Protein AF-A0A9Q2ZTM9-F1 (afdb_monomer)

Solvent-accessible surface area (backbone atoms only — not comparable to full-atom values): 6412 Å² total; per-residue (Å²): 141,61,72,65,63,51,43,49,53,28,51,49,52,39,51,51,48,51,48,54,50,51,54,50,21,66,73,68,75,41,93,69,75,61,79,84,54,92,61,95,83,67,47,77,65,57,51,51,46,33,50,50,41,51,50,34,55,50,48,40,61,45,51,57,52,46,54,50,32,27,55,48,18,57,51,34,37,76,70,66,75,46,84,83,58,94,92,61,54,41,28,61,55,33,49,52,54,50,43,56,68,69,56,68,69,72,81,82,81,129

Radius of gyration: 20.85 Å; Cα contacts (8 Å, |Δi|>4): 80; chains: 1; bounding box: 43×41×50 Å

Nearest PDB structures (foldseek):
  8sqz-assembly1_D  TM=2.991E-01  e=9.598E+00  Homo sapiens

Foldseek 3Di:
DCLPVLLVVLVVQLVVLQVVVVVVCVVVVHDDDRQPDDDPPQDPSSVVSNVSNVVSVVSNVVVVVLVVLQVVLVVCVVVVNFDDDPPDGSSVRSVVSVCVVPPVVPPPDD

Organism: NCBI:txid1812934

Mean predicted aligned error: 7.35 Å

pLDDT: mean 87.26, std 13.31, range [39.03, 97.5]

Structure (mmCIF, N/CA/C/O backbone):
data_AF-A0A9Q2ZTM9-F1
#
_entry.id   AF-A0A9Q2ZTM9-F1
#
loop_
_atom_site.group_PDB
_atom_site.id
_atom_site.type_symbol
_atom_site.label_atom_id
_atom_site.label_alt_id
_atom_site.label_comp_id
_atom_site.label_asym_id
_atom_site.label_entity_id
_atom_site.label_seq_id
_atom_site.pdbx_PDB_ins_code
_atom_site.Cartn_x
_atom_site.Cartn_y
_atom_site.Cartn_z
_atom_site.occupancy
_atom_site.B_iso_or_equiv
_atom_site.auth_seq_id
_atom_site.auth_comp_id
_atom_site.auth_asym_id
_atom_site.auth_atom_id
_atom_site.pdbx_PDB_model_num
ATOM 1 N N . MET A 1 1 ? -2.127 -6.524 -16.230 1.00 39.03 1 MET A N 1
ATOM 2 C CA . MET A 1 1 ? -3.531 -6.885 -15.924 1.00 39.03 1 MET A CA 1
ATOM 3 C C . MET A 1 1 ? -3.880 -6.755 -14.423 1.00 39.03 1 MET A C 1
ATOM 5 O O . MET A 1 1 ? -4.776 -7.443 -13.974 1.00 39.03 1 MET A O 1
ATOM 9 N N . ASN A 1 2 ? -3.278 -5.837 -13.641 1.00 52.62 2 ASN A N 1
ATOM 10 C CA . ASN A 1 2 ? -3.448 -5.806 -12.164 1.00 52.62 2 ASN A CA 1
ATOM 11 C C . ASN A 1 2 ? -4.203 -4.579 -11.597 1.00 52.62 2 ASN A C 1
ATOM 13 O O . ASN A 1 2 ? -4.220 -4.370 -10.389 1.00 52.62 2 ASN A O 1
ATOM 17 N N . GLY A 1 3 ? -4.821 -3.752 -12.447 1.00 54.44 3 GLY A N 1
ATOM 18 C CA . GLY A 1 3 ? -5.502 -2.517 -12.020 1.00 54.44 3 GLY A CA 1
ATOM 19 C C . GLY A 1 3 ? -6.758 -2.706 -11.143 1.00 54.44 3 GLY A C 1
ATOM 20 O O . GLY A 1 3 ? -6.929 -1.926 -10.207 1.00 54.44 3 GLY A O 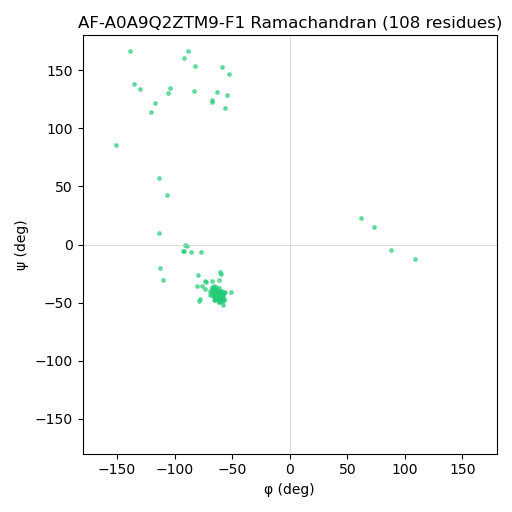1
ATOM 21 N N . PRO A 1 4 ? -7.626 -3.708 -11.396 1.00 57.94 4 PRO A N 1
ATOM 22 C CA . PRO A 1 4 ? -8.833 -3.929 -10.588 1.00 57.94 4 PRO A CA 1
ATOM 23 C C . PRO A 1 4 ? -8.546 -4.631 -9.250 1.00 57.94 4 PRO A C 1
ATOM 25 O O . PRO A 1 4 ? -8.931 -4.123 -8.200 1.00 57.94 4 PRO A O 1
ATOM 28 N N . CYS A 1 5 ? -7.785 -5.732 -9.267 1.00 60.34 5 CYS A N 1
ATOM 29 C CA . CYS A 1 5 ? -7.606 -6.600 -8.094 1.00 60.34 5 CYS A CA 1
ATOM 30 C C . CYS A 1 5 ? -6.867 -5.920 -6.927 1.00 60.34 5 CYS A C 1
ATOM 32 O O . CYS A 1 5 ? -7.181 -6.155 -5.765 1.00 60.34 5 CYS A O 1
ATOM 34 N N . ALA A 1 6 ? -5.889 -5.052 -7.212 1.00 63.62 6 ALA A N 1
ATOM 35 C CA . ALA A 1 6 ? -5.172 -4.312 -6.168 1.00 63.62 6 ALA A CA 1
ATOM 36 C C . ALA A 1 6 ? -6.074 -3.285 -5.459 1.00 63.62 6 ALA A C 1
ATOM 38 O O . ALA A 1 6 ? -5.913 -3.019 -4.266 1.00 63.62 6 ALA A O 1
ATOM 39 N N . ASN A 1 7 ? -7.042 -2.722 -6.191 1.00 71.69 7 ASN A N 1
ATOM 40 C CA . ASN A 1 7 ? -8.020 -1.804 -5.622 1.00 71.69 7 ASN A CA 1
ATOM 41 C C . ASN A 1 7 ? -9.048 -2.532 -4.759 1.00 71.69 7 ASN A C 1
ATOM 43 O O . ASN A 1 7 ? -9.412 -2.017 -3.702 1.00 71.69 7 ASN A O 1
ATOM 47 N N . GLU A 1 8 ? -9.467 -3.721 -5.186 1.00 83.00 8 GLU A N 1
ATOM 48 C CA . GLU A 1 8 ? -10.344 -4.607 -4.418 1.00 83.00 8 GLU A CA 1
ATOM 49 C C . GLU A 1 8 ? -9.683 -5.033 -3.106 1.00 83.00 8 GLU A C 1
ATOM 51 O O . GLU A 1 8 ? -10.242 -4.771 -2.047 1.00 83.00 8 GLU A O 1
ATOM 56 N N . ALA A 1 9 ? -8.434 -5.508 -3.142 1.00 86.88 9 ALA A N 1
ATOM 57 C CA . ALA A 1 9 ? -7.714 -5.919 -1.935 1.00 86.88 9 ALA A CA 1
ATOM 58 C C . ALA A 1 9 ? -7.613 -4.800 -0.880 1.00 86.88 9 ALA A C 1
ATOM 60 O O . ALA A 1 9 ? -7.805 -5.032 0.312 1.00 86.88 9 ALA A O 1
ATOM 61 N N . ALA A 1 10 ? -7.346 -3.558 -1.298 1.00 88.94 10 ALA A N 1
ATOM 62 C CA . ALA A 1 10 ? -7.316 -2.429 -0.371 1.00 88.94 10 ALA A CA 1
ATOM 63 C C . ALA A 1 10 ? -8.705 -2.100 0.205 1.00 88.94 10 ALA A C 1
ATOM 65 O O . ALA A 1 10 ? -8.813 -1.734 1.377 1.00 88.94 10 ALA A O 1
ATOM 66 N N . ASN A 1 11 ? -9.767 -2.227 -0.596 1.00 90.00 11 ASN A N 1
ATOM 67 C CA . ASN A 1 11 ? -11.139 -2.040 -0.126 1.00 90.00 11 ASN A CA 1
ATOM 68 C C . ASN A 1 11 ? -11.547 -3.142 0.864 1.00 90.00 11 ASN A C 1
ATOM 70 O O . ASN A 1 11 ? -12.189 -2.836 1.871 1.00 90.00 11 ASN A O 1
ATOM 74 N N . ASP A 1 12 ? -11.125 -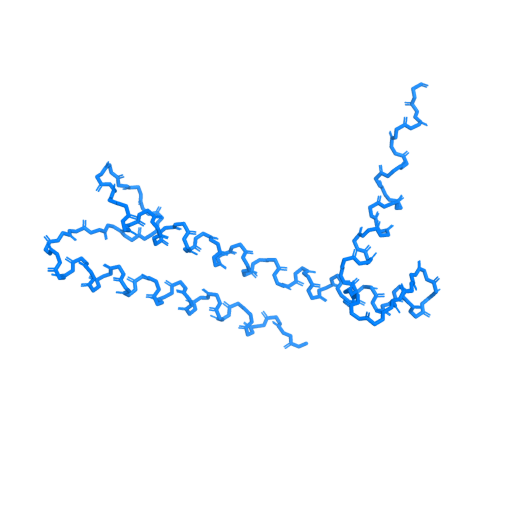4.382 0.624 1.00 93.56 12 ASP A N 1
ATOM 75 C CA . ASP A 1 12 ? -11.361 -5.518 1.515 1.00 93.56 12 ASP A CA 1
ATOM 76 C C . ASP A 1 12 ? -10.648 -5.315 2.853 1.00 93.56 12 ASP A C 1
ATOM 78 O O . ASP A 1 12 ? -11.270 -5.432 3.907 1.00 93.56 12 ASP A O 1
ATOM 82 N N . ILE A 1 13 ? -9.377 -4.893 2.829 1.00 94.38 13 ILE A N 1
ATOM 83 C CA . ILE A 1 13 ? -8.619 -4.548 4.041 1.00 94.38 13 ILE A CA 1
ATOM 84 C C . ILE A 1 13 ? -9.341 -3.455 4.837 1.00 94.38 13 ILE A C 1
ATOM 86 O O . ILE A 1 13 ? -9.532 -3.597 6.043 1.00 94.38 13 ILE A O 1
ATOM 90 N N . ILE A 1 14 ? -9.786 -2.377 4.183 1.00 93.69 14 ILE A N 1
ATOM 91 C CA . ILE A 1 14 ? -10.524 -1.295 4.855 1.00 93.69 14 ILE A CA 1
ATOM 92 C C . ILE A 1 14 ? -11.837 -1.817 5.453 1.00 93.69 14 ILE A C 1
ATOM 94 O O . ILE A 1 14 ? -12.204 -1.427 6.560 1.00 93.69 14 ILE A O 1
ATOM 98 N N . SER A 1 15 ? -12.544 -2.693 4.741 1.00 94.19 15 SER A N 1
ATOM 99 C CA . SER A 1 15 ? -13.812 -3.268 5.201 1.00 94.19 15 SER A CA 1
ATOM 100 C C . SER A 1 15 ? -13.613 -4.169 6.420 1.00 94.19 15 SER A C 1
ATOM 102 O O . SER A 1 15 ? -14.344 -4.041 7.401 1.00 94.19 15 SER A O 1
ATOM 104 N N . LEU A 1 16 ? -12.569 -5.001 6.414 1.00 96.81 16 LEU A N 1
ATOM 105 C CA . LEU A 1 16 ? -12.185 -5.831 7.556 1.00 96.81 16 LEU A CA 1
ATOM 106 C C . LEU A 1 16 ? -11.774 -4.986 8.765 1.00 96.81 16 LEU A C 1
ATOM 108 O O . LEU A 1 16 ? -12.204 -5.263 9.880 1.00 96.81 16 LEU A O 1
ATOM 112 N N . LEU A 1 17 ? -10.997 -3.919 8.561 1.00 95.94 17 LEU A N 1
ATOM 113 C CA . LEU A 1 17 ? -10.605 -3.006 9.639 1.00 95.94 17 LEU A CA 1
ATOM 114 C C . LEU A 1 17 ? -11.820 -2.309 10.271 1.00 95.94 17 LEU A C 1
ATOM 116 O O . LEU A 1 17 ? -11.898 -2.199 11.495 1.00 95.94 17 LEU A O 1
ATOM 120 N N . LYS A 1 18 ? -12.795 -1.888 9.457 1.00 94.19 18 LYS A N 1
ATOM 121 C CA . LYS A 1 18 ? -14.064 -1.328 9.946 1.00 94.19 18 LYS A CA 1
ATOM 122 C C . LYS A 1 18 ? -14.871 -2.349 10.747 1.00 94.19 18 LYS A C 1
ATOM 124 O O . LYS A 1 18 ? -15.384 -2.003 11.808 1.00 94.19 18 LYS A O 1
ATOM 129 N N . LEU A 1 19 ? -14.939 -3.595 10.276 1.00 95.44 19 LEU A N 1
ATOM 130 C CA . LEU A 1 19 ? -15.613 -4.677 10.992 1.00 95.44 19 LEU A CA 1
ATOM 131 C C . LEU A 1 19 ? -14.947 -4.952 12.347 1.00 95.44 19 LEU A C 1
ATOM 133 O O . LEU A 1 19 ? -15.636 -5.041 13.360 1.00 95.44 19 LEU A O 1
ATOM 137 N N . CYS A 1 20 ? -13.614 -5.009 12.397 1.00 95.56 20 CYS A N 1
ATOM 138 C CA . CYS A 1 20 ? -12.873 -5.136 13.653 1.00 95.56 20 CYS A CA 1
ATOM 139 C C . CYS A 1 20 ? -13.213 -4.007 14.631 1.00 95.56 20 CYS A C 1
ATOM 141 O O . CYS A 1 20 ? -13.371 -4.256 15.826 1.00 95.56 20 CYS A O 1
ATOM 143 N N . GLN A 1 21 ? -13.349 -2.774 14.133 1.00 93.75 21 GLN A N 1
ATOM 144 C CA . GLN A 1 21 ? -13.730 -1.651 14.979 1.00 93.75 21 GLN A CA 1
ATOM 145 C C . GLN A 1 21 ? -15.135 -1.803 15.552 1.00 93.75 21 GLN A C 1
ATOM 147 O O . GLN A 1 21 ? -15.319 -1.611 16.753 1.00 93.75 21 GLN A O 1
ATOM 152 N N . GLN A 1 22 ? -16.097 -2.177 14.709 1.00 93.62 22 GLN A N 1
ATOM 153 C CA . GLN A 1 22 ? -17.475 -2.409 15.123 1.00 93.62 22 GLN A CA 1
ATOM 154 C C . GLN A 1 22 ? -17.553 -3.488 16.211 1.00 93.62 22 GLN A C 1
ATOM 156 O O . GLN A 1 22 ? -18.084 -3.229 17.289 1.00 93.62 22 GLN A O 1
ATOM 161 N N . LEU A 1 23 ? -16.952 -4.657 15.971 1.00 95.88 23 LEU A N 1
ATOM 162 C CA . LEU A 1 23 ? -16.961 -5.776 16.920 1.00 95.88 23 LEU A CA 1
ATOM 163 C C . LEU A 1 23 ? -16.332 -5.394 18.265 1.00 95.88 23 LEU A C 1
ATOM 165 O O . LEU A 1 23 ? -16.831 -5.767 19.326 1.00 95.88 23 LEU A O 1
ATOM 169 N N . GLN A 1 24 ? -15.244 -4.623 18.238 1.00 93.94 24 GLN A N 1
ATOM 170 C CA . GLN A 1 24 ? -14.590 -4.177 19.463 1.00 93.94 24 GLN A CA 1
ATOM 171 C C . GLN A 1 24 ? -15.407 -3.100 20.192 1.00 93.94 24 GLN A C 1
ATOM 173 O O . GLN A 1 24 ? -15.383 -3.032 21.418 1.00 93.94 24 GLN A O 1
ATOM 178 N N . SER A 1 25 ? -16.142 -2.256 19.468 1.00 92.56 25 SER A N 1
ATOM 179 C CA . SER A 1 25 ? -17.082 -1.294 20.055 1.00 92.56 25 SER A CA 1
ATOM 180 C C . SER A 1 25 ? -18.260 -1.963 20.745 1.00 92.56 25 SER A C 1
ATOM 182 O O . SER A 1 25 ? -18.581 -1.595 21.873 1.00 92.56 25 SER A O 1
ATOM 184 N N . GLU A 1 26 ? -18.851 -2.971 20.106 1.00 94.31 26 GLU A N 1
ATOM 185 C CA . GLU A 1 26 ? -19.923 -3.784 20.685 1.00 94.31 26 GLU A CA 1
ATOM 186 C C . GLU A 1 26 ? -19.443 -4.501 21.952 1.00 94.31 26 GLU A C 1
ATOM 188 O O . GLU A 1 26 ? -20.109 -4.455 22.984 1.00 94.31 26 GLU A O 1
ATOM 193 N N . LYS A 1 27 ? -18.245 -5.096 21.903 1.00 93.69 27 LYS A N 1
ATOM 194 C CA . LYS A 1 27 ? -17.636 -5.784 23.046 1.00 93.69 27 LYS A CA 1
ATOM 195 C C . LYS A 1 27 ? -17.360 -4.855 24.230 1.00 93.69 27 LYS A C 1
ATOM 197 O O . LYS A 1 27 ? -17.590 -5.243 25.372 1.00 93.69 27 LYS A O 1
ATOM 202 N N . ASP A 1 28 ? -16.842 -3.658 23.965 1.00 92.44 28 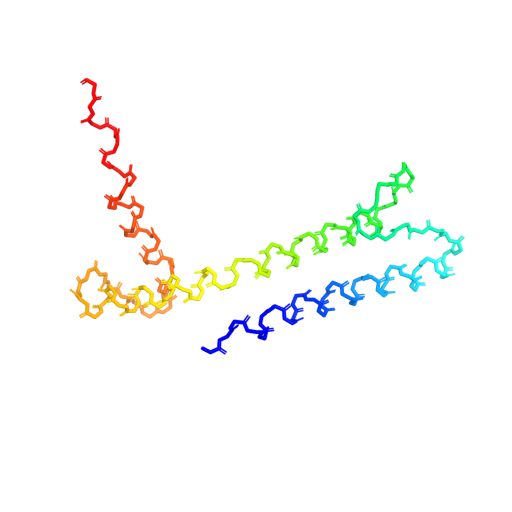ASP A N 1
ATOM 203 C CA . ASP A 1 28 ? -16.444 -2.714 25.014 1.00 92.44 28 ASP A CA 1
ATOM 204 C C . ASP A 1 28 ? -17.614 -1.833 25.495 1.00 92.44 28 ASP A C 1
ATOM 206 O O . ASP A 1 28 ? -17.442 -1.044 26.423 1.00 92.44 28 ASP A O 1
ATOM 210 N N . GLY A 1 29 ? -18.787 -1.914 24.850 1.00 90.62 29 GLY A N 1
ATOM 211 C CA . GLY A 1 29 ? -19.919 -1.015 25.108 1.00 90.62 29 GLY A CA 1
ATOM 212 C C . GLY A 1 29 ? -19.603 0.455 24.808 1.00 90.62 29 GLY A C 1
ATOM 213 O O . GLY A 1 29 ? -20.231 1.353 25.369 1.00 90.62 29 GLY A O 1
ATOM 214 N N . ARG A 1 30 ? -18.602 0.710 23.956 1.00 88.44 30 ARG A N 1
ATOM 215 C CA . ARG A 1 30 ? -18.092 2.047 23.638 1.00 88.44 30 ARG A CA 1
ATOM 216 C C . ARG A 1 30 ? -18.313 2.355 22.170 1.00 88.44 30 ARG A C 1
ATOM 218 O O . ARG A 1 30 ? -17.774 1.681 21.290 1.00 88.44 30 ARG A O 1
ATOM 225 N N . GLU A 1 31 ? -19.031 3.434 21.902 1.00 86.31 31 GLU A N 1
ATOM 226 C CA . GLU A 1 31 ? -19.216 3.920 20.542 1.00 86.31 31 GLU A CA 1
ATOM 227 C C . GLU A 1 31 ? -17.888 4.450 19.976 1.00 86.31 31 GLU A C 1
ATOM 229 O O . GLU A 1 31 ? -17.232 5.307 20.572 1.00 86.31 31 GLU A O 1
ATOM 234 N N . ARG A 1 32 ? -17.469 3.907 18.827 1.00 87.94 32 ARG A N 1
ATOM 235 C CA . ARG A 1 32 ? -16.323 4.404 18.055 1.00 87.94 32 ARG A CA 1
ATOM 236 C C . ARG A 1 32 ? -16.815 4.798 16.664 1.00 87.94 32 ARG A C 1
ATOM 238 O O . ARG A 1 32 ? -17.214 3.911 15.905 1.00 87.94 32 ARG A O 1
ATOM 245 N N . PRO A 1 33 ? -16.774 6.091 16.309 1.00 85.44 33 PRO A N 1
ATOM 246 C CA . PRO A 1 33 ? -17.179 6.562 14.990 1.00 85.44 33 PRO A CA 1
ATOM 247 C C . PRO A 1 33 ? -16.363 5.919 13.871 1.00 85.44 33 PRO A C 1
ATOM 249 O O . PRO A 1 33 ? -15.207 5.553 14.070 1.00 85.44 33 PRO A O 1
ATOM 252 N N . ALA A 1 34 ? -16.945 5.817 12.676 1.00 83.94 34 ALA A N 1
ATOM 253 C CA . ALA A 1 34 ? -16.274 5.219 11.526 1.00 83.94 34 ALA A CA 1
ATOM 254 C C . ALA A 1 34 ? -14.887 5.852 11.251 1.00 83.94 34 ALA A C 1
ATOM 256 O O . ALA A 1 34 ? -14.724 7.066 11.416 1.00 83.94 34 ALA A O 1
ATOM 257 N N . PRO A 1 35 ? -13.904 5.071 10.762 1.00 79.56 35 PRO A N 1
ATOM 258 C CA . PRO A 1 35 ? -12.572 5.581 10.446 1.00 79.56 35 PRO A CA 1
ATOM 259 C C . PRO A 1 35 ? -12.640 6.741 9.444 1.00 79.56 35 PRO A C 1
ATOM 261 O O . PRO A 1 35 ? -13.096 6.560 8.312 1.00 79.56 35 PRO A O 1
ATOM 264 N N . GLY A 1 36 ? -12.185 7.925 9.863 1.00 76.69 36 GLY A N 1
ATOM 265 C CA . GLY A 1 36 ? -12.239 9.168 9.079 1.00 76.69 36 GLY A CA 1
ATOM 266 C C . GLY A 1 36 ? -13.244 10.202 9.597 1.00 76.69 36 GLY A C 1
ATOM 267 O O . GLY A 1 36 ? -13.172 11.362 9.199 1.00 76.69 36 GLY A O 1
ATOM 268 N N . THR A 1 37 ? -14.128 9.816 10.515 1.00 84.06 37 THR A N 1
ATOM 269 C CA . THR A 1 37 ? -14.962 10.757 11.265 1.00 84.06 37 THR A CA 1
ATOM 270 C C . THR A 1 37 ? -14.171 11.302 12.448 1.00 84.06 37 THR A C 1
ATOM 272 O O . THR A 1 37 ? -13.551 10.541 13.187 1.00 84.06 37 THR A O 1
ATOM 275 N N . TYR A 1 38 ? -14.190 12.622 12.636 1.00 76.25 38 TYR A N 1
ATOM 276 C CA . TYR A 1 38 ? -13.563 13.243 13.800 1.00 76.25 38 TYR A CA 1
ATOM 277 C C . TYR A 1 38 ? -14.253 12.782 15.091 1.00 76.25 38 TYR A C 1
ATOM 279 O O . TYR A 1 38 ? -15.477 12.855 15.201 1.00 76.25 38 TYR A O 1
ATOM 287 N N . SER A 1 39 ? -13.462 12.352 16.072 1.00 79.50 39 SER A N 1
ATOM 288 C CA . SER A 1 39 ? -13.916 12.058 17.429 1.00 79.50 39 SER A CA 1
ATOM 289 C C . SER A 1 39 ? -13.008 12.768 18.419 1.00 79.50 39 SER A C 1
ATOM 291 O O . SER A 1 39 ? -11.787 12.721 18.289 1.00 79.50 39 SER A O 1
ATOM 293 N N . ARG A 1 40 ? -13.598 13.424 19.421 1.00 75.00 40 ARG A N 1
ATOM 294 C CA . ARG A 1 40 ? -12.832 14.072 20.493 1.00 75.00 40 ARG A CA 1
ATOM 295 C C . ARG A 1 40 ? -12.244 13.051 21.473 1.00 75.00 40 ARG A C 1
ATOM 297 O O . ARG A 1 40 ? -11.159 13.274 21.996 1.00 75.00 40 ARG A O 1
ATOM 304 N N . ASP A 1 41 ? -12.942 11.935 21.670 1.00 80.25 41 ASP A N 1
ATOM 305 C CA . ASP A 1 41 ? -12.600 10.883 22.630 1.00 80.25 41 ASP A CA 1
ATOM 306 C C . ASP A 1 41 ? -12.056 9.640 21.908 1.00 80.25 41 ASP A C 1
ATOM 308 O O . ASP A 1 41 ? -12.453 8.505 22.192 1.00 80.25 41 ASP A O 1
ATOM 312 N N . GLU A 1 42 ? -11.189 9.845 20.913 1.00 82.62 42 GLU A N 1
ATOM 313 C CA . GLU A 1 42 ? -10.565 8.753 20.164 1.00 82.62 42 GLU A CA 1
ATOM 314 C C . GLU A 1 42 ? -9.613 7.968 21.081 1.00 82.62 42 GLU A C 1
ATOM 316 O O . GLU A 1 42 ? -8.711 8.529 21.703 1.00 82.62 42 GLU A O 1
ATOM 321 N N . ASP A 1 43 ? -9.845 6.660 21.206 1.00 90.56 43 ASP A N 1
ATOM 322 C CA . ASP A 1 43 ? -8.953 5.777 21.954 1.00 90.56 43 ASP A CA 1
ATOM 323 C C . ASP A 1 43 ? -7.829 5.227 21.062 1.00 90.56 43 ASP A C 1
ATOM 325 O O . ASP A 1 43 ? -7.873 5.299 19.833 1.00 90.56 43 ASP A O 1
ATOM 329 N N . ALA A 1 44 ? -6.805 4.647 21.692 1.00 92.38 44 ALA A N 1
ATOM 330 C CA . ALA A 1 44 ? -5.639 4.123 20.983 1.00 92.38 44 ALA A CA 1
ATOM 331 C C . ALA A 1 44 ? -5.982 3.013 19.972 1.00 92.38 44 ALA A C 1
ATOM 333 O O . ALA A 1 44 ? -5.219 2.764 19.040 1.00 92.38 44 ALA A O 1
ATOM 334 N N . PHE A 1 45 ? -7.104 2.312 20.151 1.00 92.31 45 PHE A N 1
ATOM 335 C CA . PHE A 1 45 ? -7.534 1.289 19.208 1.00 92.31 45 PHE A CA 1
ATOM 336 C C . PHE A 1 45 ? -8.178 1.922 17.967 1.00 92.31 45 PHE A C 1
ATOM 338 O O . PHE A 1 45 ? -7.789 1.579 16.850 1.00 92.31 45 PHE A O 1
ATOM 345 N N . ALA A 1 46 ? -9.086 2.885 18.150 1.00 91.69 46 ALA A N 1
ATOM 346 C CA . ALA A 1 46 ? -9.688 3.659 17.065 1.00 91.69 46 ALA A CA 1
ATOM 347 C C . ALA A 1 46 ? -8.622 4.387 16.224 1.00 91.69 46 ALA A C 1
ATOM 349 O O . ALA A 1 46 ? -8.631 4.272 14.997 1.00 91.69 46 ALA A O 1
ATOM 350 N N . ASP A 1 47 ? -7.628 5.006 16.871 1.00 92.25 47 ASP A N 1
ATOM 351 C CA . ASP A 1 47 ? -6.525 5.686 16.180 1.00 92.25 47 ASP A CA 1
ATOM 352 C C . ASP A 1 47 ? -5.691 4.728 15.305 1.00 92.25 47 ASP A C 1
ATOM 354 O O . ASP A 1 47 ? -5.359 5.027 14.150 1.00 92.25 47 ASP A O 1
ATOM 358 N N . ARG A 1 48 ? -5.416 3.515 15.805 1.00 94.25 48 ARG A N 1
ATOM 359 C CA . ARG A 1 48 ? -4.720 2.471 15.035 1.00 94.25 48 ARG A CA 1
ATOM 360 C C . ARG A 1 48 ? -5.531 2.009 13.828 1.00 94.25 48 ARG A C 1
ATOM 362 O O . ARG A 1 48 ? -4.955 1.835 12.753 1.00 94.25 48 ARG A O 1
ATOM 369 N N . ILE A 1 49 ? -6.846 1.829 13.976 1.00 94.69 49 ILE A N 1
ATOM 370 C CA . ILE A 1 49 ? -7.731 1.474 12.856 1.00 94.69 49 ILE A CA 1
ATOM 371 C C . ILE A 1 49 ? -7.745 2.593 11.811 1.00 94.69 49 ILE A C 1
ATOM 373 O O . ILE A 1 49 ? -7.601 2.317 10.616 1.00 94.69 49 ILE A O 1
ATOM 377 N N . ARG A 1 50 ? -7.871 3.853 12.242 1.00 92.69 50 ARG A N 1
ATOM 378 C CA . ARG A 1 50 ? -7.853 5.027 11.361 1.00 92.69 50 ARG A CA 1
ATOM 379 C C . ARG A 1 50 ? -6.548 5.109 10.573 1.00 92.69 50 ARG A C 1
ATOM 381 O O . ARG A 1 50 ? -6.579 5.245 9.348 1.00 92.69 50 ARG A O 1
ATOM 388 N N . THR A 1 51 ? -5.417 4.948 11.253 1.00 93.31 51 THR A N 1
ATOM 389 C CA . THR A 1 51 ? -4.083 4.940 10.638 1.00 93.31 51 THR A CA 1
ATOM 390 C C . THR A 1 51 ? -3.933 3.799 9.628 1.00 93.31 51 THR A C 1
ATOM 392 O O . THR A 1 51 ? -3.528 4.030 8.487 1.00 93.31 51 THR A O 1
ATOM 395 N N . ALA A 1 52 ? -4.342 2.579 9.990 1.00 95.56 52 ALA A N 1
ATOM 396 C CA . ALA A 1 52 ? -4.296 1.425 9.092 1.00 95.56 52 ALA A CA 1
ATOM 397 C C . ALA A 1 52 ? -5.181 1.614 7.845 1.00 95.56 52 ALA A C 1
ATOM 399 O O . ALA A 1 52 ? -4.752 1.308 6.730 1.00 95.56 52 ALA A O 1
ATOM 400 N N . CYS A 1 53 ? -6.381 2.185 8.004 1.00 94.06 53 CYS A N 1
ATOM 401 C CA . CYS A 1 53 ? -7.245 2.535 6.875 1.00 94.06 53 CYS A CA 1
ATOM 402 C C . CYS A 1 53 ? -6.572 3.562 5.951 1.00 94.06 53 CYS A C 1
ATOM 404 O O . CYS A 1 53 ? -6.639 3.422 4.729 1.00 94.06 53 CYS A O 1
ATOM 406 N N . GLY A 1 54 ? -5.887 4.561 6.517 1.00 93.06 54 GLY A N 1
ATOM 407 C CA . GLY A 1 54 ? -5.098 5.532 5.757 1.00 93.06 54 GLY A CA 1
ATOM 408 C C . GLY A 1 54 ? -3.997 4.872 4.923 1.00 93.06 54 GLY A C 1
ATOM 409 O O . GLY A 1 54 ? -3.890 5.131 3.723 1.00 93.06 54 GLY A O 1
ATOM 410 N N . HIS A 1 55 ? -3.228 3.955 5.515 1.00 94.44 55 HIS A N 1
ATOM 411 C CA . HIS A 1 55 ? -2.192 3.210 4.794 1.00 94.44 55 HIS A CA 1
ATOM 412 C C . HIS A 1 55 ? -2.759 2.328 3.679 1.00 94.44 55 HIS A C 1
ATOM 414 O O . HIS A 1 55 ? -2.226 2.333 2.569 1.00 94.44 55 HIS A O 1
ATOM 420 N N . ALA A 1 56 ? -3.871 1.628 3.919 1.00 93.62 56 ALA A N 1
ATOM 421 C CA . ALA A 1 56 ? -4.536 0.839 2.882 1.00 93.62 56 ALA A CA 1
ATOM 422 C C . ALA A 1 56 ? -4.974 1.718 1.694 1.00 93.62 56 ALA A C 1
ATOM 424 O O . ALA A 1 56 ? -4.773 1.353 0.535 1.00 93.62 56 ALA A O 1
ATOM 425 N N . GLN A 1 57 ? -5.492 2.922 1.960 1.00 92.06 57 GLN A N 1
ATOM 426 C CA . GLN A 1 57 ? -5.833 3.887 0.909 1.00 92.06 57 GLN A CA 1
ATOM 427 C C . GLN A 1 57 ? -4.608 4.405 0.147 1.00 92.06 57 GLN A C 1
ATOM 429 O O . GLN A 1 57 ? -4.697 4.624 -1.064 1.00 92.06 57 GLN A O 1
ATOM 434 N N . GLN A 1 58 ? -3.480 4.626 0.826 1.00 92.38 58 GLN A N 1
ATOM 435 C CA . GLN A 1 58 ? -2.227 5.028 0.181 1.00 92.38 58 GLN A CA 1
ATOM 436 C C . GLN A 1 58 ? -1.699 3.915 -0.728 1.00 92.38 58 GLN A C 1
ATOM 438 O O . GLN A 1 58 ? -1.410 4.171 -1.896 1.00 92.38 58 GLN A O 1
ATOM 443 N N . LEU A 1 59 ? -1.660 2.674 -0.235 1.00 90.44 59 LEU A N 1
ATOM 444 C CA . LEU A 1 59 ? -1.248 1.502 -1.012 1.00 90.44 59 LEU A CA 1
ATOM 445 C C . LEU A 1 59 ? -2.123 1.311 -2.251 1.00 90.44 59 LEU A C 1
ATOM 447 O O . LEU A 1 59 ? -1.594 1.119 -3.344 1.00 90.44 59 LEU A O 1
ATOM 451 N N . ARG A 1 60 ? -3.445 1.476 -2.110 1.00 90.19 60 ARG A N 1
ATOM 452 C CA . ARG A 1 60 ? -4.395 1.441 -3.231 1.00 90.19 60 ARG A CA 1
ATOM 453 C C . ARG A 1 60 ? -3.988 2.370 -4.377 1.00 90.19 60 ARG A C 1
ATOM 455 O O . ARG A 1 60 ? -4.106 2.017 -5.543 1.00 90.19 60 ARG A O 1
ATOM 462 N N . ARG A 1 61 ? -3.510 3.572 -4.046 1.00 90.38 61 ARG A N 1
ATOM 463 C CA . ARG A 1 61 ? -3.089 4.578 -5.035 1.00 90.38 61 ARG A CA 1
ATOM 464 C C . ARG A 1 61 ? -1.686 4.312 -5.576 1.00 90.38 61 ARG A C 1
ATOM 466 O O . ARG A 1 61 ? -1.438 4.574 -6.748 1.00 90.38 61 ARG A O 1
ATOM 473 N N . LEU A 1 62 ? -0.779 3.810 -4.740 1.00 91.31 62 LEU A N 1
ATOM 474 C CA . LEU A 1 62 ? 0.619 3.584 -5.109 1.00 91.31 62 LEU A CA 1
ATOM 475 C C . LEU A 1 62 ? 0.812 2.341 -5.983 1.00 91.31 62 LEU A C 1
ATOM 477 O O . LEU A 1 62 ? 1.633 2.373 -6.896 1.00 91.31 62 LEU A O 1
ATOM 481 N N . LEU A 1 63 ? 0.052 1.265 -5.764 1.00 89.56 63 LEU A N 1
ATOM 482 C CA . LEU A 1 63 ? 0.225 0.005 -6.501 1.00 89.56 63 LEU A CA 1
ATOM 483 C C . LEU A 1 63 ? 0.088 0.151 -8.034 1.00 89.56 63 LEU A C 1
ATOM 485 O O . LEU A 1 63 ? 0.953 -0.362 -8.755 1.00 89.56 63 LEU A O 1
ATOM 489 N N . PRO A 1 64 ? -0.914 0.872 -8.579 1.00 90.38 64 PRO A N 1
ATOM 490 C CA . PRO A 1 64 ? -1.000 1.114 -10.021 1.00 90.38 64 PRO A CA 1
ATOM 491 C C . PRO A 1 64 ? 0.170 1.943 -10.564 1.00 90.38 64 PRO A C 1
ATOM 493 O O . PRO A 1 64 ? 0.652 1.681 -11.668 1.00 90.38 64 PRO A O 1
ATOM 496 N N . VAL A 1 65 ? 0.649 2.921 -9.786 1.00 92.62 65 VAL A N 1
ATOM 497 C CA . VAL A 1 65 ? 1.805 3.752 -10.155 1.00 92.62 65 VAL A CA 1
ATOM 498 C C . VAL A 1 65 ? 3.062 2.893 -10.231 1.00 92.62 65 VAL A C 1
ATOM 500 O O . VAL A 1 65 ? 3.750 2.925 -11.247 1.00 92.62 65 VAL A O 1
ATOM 503 N N . MET A 1 66 ? 3.309 2.060 -9.217 1.00 93.38 66 MET A N 1
ATOM 504 C CA . MET A 1 66 ? 4.436 1.124 -9.200 1.00 93.38 66 MET A CA 1
ATOM 505 C C . MET A 1 66 ? 4.368 0.143 -10.371 1.00 93.38 66 MET A C 1
ATOM 507 O O . MET A 1 66 ? 5.354 -0.031 -11.075 1.00 93.38 66 MET A O 1
ATOM 511 N N . THR A 1 67 ? 3.189 -0.411 -10.667 1.00 92.44 67 THR A N 1
ATOM 512 C CA . THR A 1 67 ? 2.996 -1.301 -11.827 1.00 92.44 67 THR A CA 1
ATOM 513 C C . THR A 1 67 ? 3.339 -0.601 -13.145 1.00 92.44 67 THR A C 1
ATOM 515 O O . THR A 1 67 ? 3.979 -1.181 -14.023 1.00 92.44 67 THR A O 1
ATOM 518 N N . THR A 1 68 ? 2.921 0.658 -13.287 1.00 95.38 68 THR A N 1
ATOM 519 C CA . THR A 1 68 ? 3.205 1.466 -14.478 1.00 95.38 68 THR A CA 1
ATOM 520 C C . THR 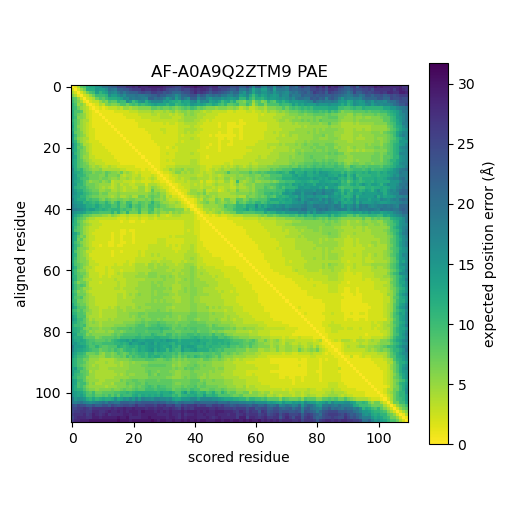A 1 68 ? 4.700 1.761 -14.590 1.00 95.38 68 THR A C 1
ATOM 522 O O . THR A 1 68 ? 5.274 1.591 -15.662 1.00 95.38 68 THR A O 1
ATOM 525 N N . LEU A 1 69 ? 5.351 2.130 -13.485 1.00 96.06 69 LEU A N 1
ATOM 526 C CA . LEU A 1 69 ? 6.796 2.353 -13.435 1.00 96.06 69 LEU A CA 1
ATOM 527 C C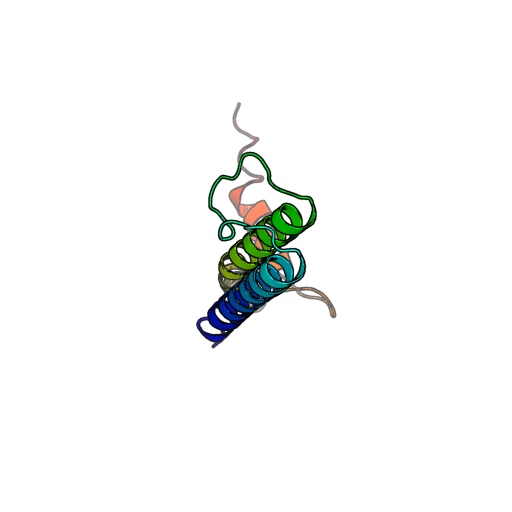 . LEU A 1 69 ? 7.587 1.086 -13.770 1.00 96.06 69 LEU A C 1
ATOM 529 O O . LEU A 1 69 ? 8.548 1.176 -14.528 1.00 96.06 69 LEU A O 1
ATOM 533 N N . SER A 1 70 ? 7.167 -0.091 -13.299 1.00 95.81 70 SER A N 1
ATOM 534 C CA . SER A 1 70 ? 7.805 -1.358 -13.679 1.00 95.81 70 SER A CA 1
ATOM 535 C C . SER A 1 70 ? 7.703 -1.600 -15.187 1.00 95.81 70 SER A C 1
ATOM 537 O O . SER A 1 70 ? 8.686 -1.978 -15.820 1.00 95.81 70 SER A O 1
ATOM 539 N N . ALA A 1 71 ? 6.539 -1.338 -15.793 1.00 96.75 71 ALA A N 1
ATOM 540 C CA . ALA A 1 71 ? 6.355 -1.475 -17.239 1.00 96.75 71 ALA A CA 1
ATOM 541 C C . ALA A 1 71 ? 7.208 -0.471 -18.037 1.00 96.75 71 ALA A C 1
ATOM 543 O O . ALA A 1 71 ? 7.774 -0.828 -19.075 1.00 96.75 71 ALA A O 1
ATOM 544 N N . ILE A 1 72 ? 7.335 0.766 -17.543 1.00 96.75 72 ILE A N 1
ATOM 545 C CA . ILE A 1 72 ? 8.245 1.771 -18.104 1.00 96.75 72 ILE A CA 1
ATOM 546 C C . ILE A 1 72 ? 9.686 1.265 -18.017 1.00 96.75 72 ILE A C 1
ATOM 548 O O . ILE A 1 72 ? 10.361 1.248 -19.043 1.00 96.75 72 ILE A O 1
ATOM 552 N N . GLY A 1 73 ? 10.128 0.782 -16.852 1.00 96.94 73 GLY A N 1
ATOM 553 C CA . GLY A 1 73 ? 11.470 0.234 -16.641 1.00 96.94 73 GLY A CA 1
ATOM 554 C C . GLY A 1 73 ? 11.801 -0.916 -17.586 1.00 96.94 73 GLY A C 1
ATOM 555 O O . GLY A 1 73 ? 12.821 -0.875 -18.267 1.00 96.94 73 GLY A O 1
ATOM 556 N N . ALA A 1 74 ? 10.896 -1.882 -17.745 1.00 96.62 74 ALA A N 1
ATOM 557 C CA . ALA A 1 74 ? 11.065 -2.958 -18.725 1.00 96.62 74 ALA A CA 1
ATOM 558 C C . ALA A 1 74 ? 11.144 -2.433 -20.176 1.00 96.62 74 ALA A C 1
ATOM 560 O O . ALA A 1 74 ? 11.783 -3.021 -21.049 1.00 96.62 74 ALA A O 1
ATOM 561 N N . GLY A 1 75 ? 10.482 -1.314 -20.478 1.00 97.50 75 GLY A N 1
ATOM 562 C CA . GLY A 1 75 ? 10.651 -0.600 -21.743 1.00 97.50 75 GLY A CA 1
ATOM 563 C C . GLY A 1 75 ? 12.022 0.067 -21.879 1.00 97.50 75 GLY A C 1
ATOM 564 O O . GLY A 1 75 ? 12.626 -0.023 -22.944 1.00 97.50 75 GLY A O 1
ATOM 565 N N . MET A 1 76 ? 12.502 0.720 -20.821 1.00 97.19 76 MET A N 1
ATOM 566 C CA . MET A 1 76 ? 13.807 1.389 -20.772 1.00 97.19 76 MET A CA 1
ATOM 567 C C . MET A 1 76 ? 14.951 0.388 -20.948 1.00 97.19 76 MET A C 1
ATOM 569 O O . MET A 1 76 ? 15.861 0.640 -21.732 1.00 97.19 76 MET A O 1
ATOM 573 N N . GLU A 1 77 ? 14.873 -0.779 -20.307 1.00 97.12 77 GLU A N 1
ATOM 574 C CA . GLU A 1 77 ? 15.887 -1.828 -20.457 1.00 97.12 77 GLU A CA 1
ATOM 575 C C . GLU A 1 77 ? 15.954 -2.358 -21.892 1.00 97.12 77 GLU A C 1
ATOM 577 O O . GLU A 1 77 ? 17.034 -2.453 -22.467 1.00 97.12 77 GLU A O 1
ATOM 582 N N . ARG A 1 78 ? 14.802 -2.607 -22.532 1.00 96.56 78 ARG A N 1
ATOM 583 C CA . ARG A 1 78 ? 14.758 -3.015 -23.949 1.00 96.56 78 ARG A CA 1
ATOM 584 C C . 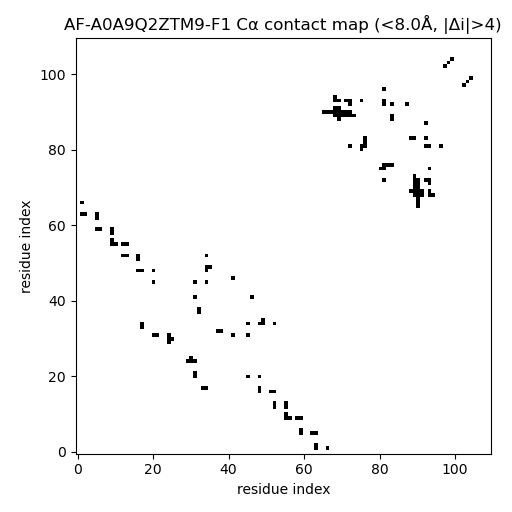ARG A 1 78 ? 15.382 -1.989 -24.896 1.00 96.56 78 ARG A C 1
ATOM 586 O O . ARG A 1 78 ? 15.815 -2.361 -25.982 1.00 96.56 78 ARG A O 1
ATOM 593 N N . ARG A 1 79 ? 15.412 -0.711 -24.508 1.00 96.50 79 ARG A N 1
ATOM 594 C CA . ARG A 1 79 ? 16.075 0.371 -25.255 1.00 96.50 79 ARG A CA 1
ATOM 595 C C . ARG A 1 79 ? 17.534 0.590 -24.833 1.00 96.50 79 ARG A C 1
ATOM 597 O O . ARG A 1 79 ? 18.190 1.456 -25.400 1.00 96.50 79 ARG A O 1
ATOM 604 N N . GLY A 1 80 ? 18.041 -0.171 -23.862 1.00 95.69 80 GLY A N 1
ATOM 605 C CA . GLY A 1 80 ? 19.392 -0.024 -23.317 1.00 95.69 80 GLY A CA 1
ATOM 606 C C . GLY A 1 80 ? 19.580 1.208 -22.426 1.00 95.69 80 GLY A C 1
ATOM 607 O O . GLY A 1 80 ? 20.710 1.605 -22.165 1.00 95.69 80 GLY A O 1
ATOM 608 N N . GLU A 1 81 ? 18.495 1.840 -21.968 1.00 95.69 81 GLU A N 1
ATOM 609 C CA . GLU A 1 81 ? 18.547 3.054 -21.135 1.00 95.69 81 GLU A CA 1
ATOM 610 C C . GLU A 1 81 ? 18.848 2.754 -19.661 1.00 95.69 81 GLU A C 1
ATOM 612 O O . GLU A 1 81 ? 19.358 3.620 -18.948 1.00 95.69 81 GLU A O 1
ATOM 617 N N . ILE A 1 82 ? 18.505 1.545 -19.212 1.00 96.06 82 ILE A N 1
ATOM 618 C CA . ILE A 1 82 ? 18.819 0.983 -17.894 1.00 96.06 82 ILE A CA 1
ATOM 619 C C . ILE A 1 82 ? 19.215 -0.491 -18.061 1.00 96.06 82 ILE A C 1
ATOM 621 O O . ILE A 1 82 ? 18.960 -1.086 -19.105 1.00 96.06 82 ILE A O 1
ATOM 625 N N . SER A 1 83 ? 19.793 -1.085 -17.019 1.00 94.50 83 SER A N 1
ATOM 626 C CA . SER A 1 83 ? 20.066 -2.524 -16.924 1.00 94.50 83 SER A CA 1
ATOM 627 C C . SER A 1 83 ? 19.655 -3.024 -15.538 1.00 94.50 83 SER A C 1
ATOM 629 O O . SER A 1 83 ? 19.900 -2.317 -14.548 1.00 94.50 83 SER A O 1
ATOM 631 N N . LEU A 1 84 ? 19.014 -4.196 -15.470 1.00 92.69 84 LEU A N 1
ATOM 632 C CA . LEU A 1 84 ? 18.666 -4.865 -14.217 1.00 92.69 84 LEU A CA 1
ATOM 633 C C . LEU A 1 84 ? 19.586 -6.049 -13.909 1.00 92.69 84 LEU A C 1
ATOM 635 O O . LEU A 1 84 ? 19.833 -6.925 -14.737 1.00 92.69 84 LEU A O 1
ATOM 639 N N . LEU A 1 85 ? 20.022 -6.114 -12.656 1.00 91.81 85 LEU A N 1
ATOM 640 C CA . LEU A 1 85 ? 20.647 -7.281 -12.047 1.00 91.81 85 LEU A CA 1
ATOM 641 C C . LEU A 1 85 ? 19.595 -8.164 -11.347 1.00 91.81 85 LEU A C 1
ATOM 643 O O . LEU A 1 85 ? 18.511 -7.689 -10.994 1.00 91.81 85 LEU A O 1
ATOM 647 N N . PRO A 1 86 ? 19.901 -9.450 -11.091 1.00 88.81 86 PRO A N 1
ATOM 648 C CA . PRO A 1 86 ? 19.025 -10.316 -10.308 1.00 88.81 86 PRO A CA 1
ATOM 649 C C . PRO A 1 86 ? 18.686 -9.709 -8.941 1.00 88.81 86 PRO A C 1
ATOM 651 O O . PRO A 1 86 ? 19.574 -9.327 -8.183 1.00 88.81 86 PR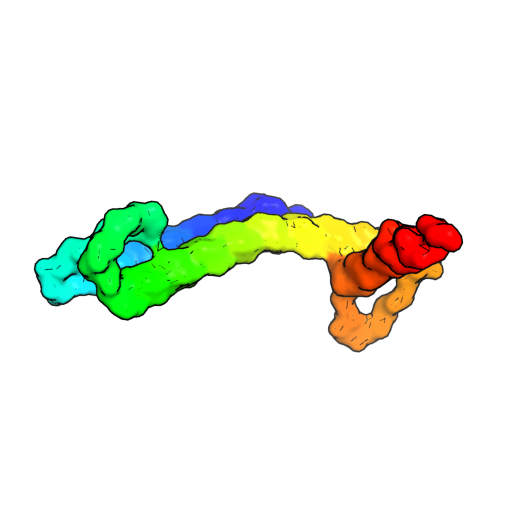O A O 1
ATOM 654 N N . GLY A 1 87 ? 17.391 -9.652 -8.623 1.00 89.00 87 GLY A N 1
ATOM 655 C CA . GLY A 1 87 ? 16.882 -9.080 -7.373 1.00 89.00 87 GLY A CA 1
ATOM 656 C C . GLY A 1 87 ? 16.604 -7.575 -7.419 1.00 89.00 87 GLY A C 1
ATOM 657 O O . GLY A 1 87 ? 16.057 -7.045 -6.455 1.00 89.00 87 GLY A O 1
ATOM 658 N N . GLU A 1 88 ? 16.929 -6.888 -8.516 1.00 92.44 88 GLU A N 1
ATOM 659 C CA . GLU A 1 88 ? 16.574 -5.481 -8.696 1.00 92.44 88 GLU A CA 1
ATOM 660 C C . GLU A 1 88 ? 15.134 -5.310 -9.204 1.00 92.44 88 GLU A C 1
ATOM 662 O O . GLU A 1 88 ? 14.568 -6.186 -9.860 1.00 92.44 88 GLU A O 1
ATOM 667 N N . ASP A 1 89 ? 14.538 -4.155 -8.899 1.00 93.81 89 ASP A N 1
ATOM 668 C CA . ASP A 1 89 ? 13.166 -3.825 -9.277 1.00 93.81 89 ASP A CA 1
ATOM 669 C C . ASP A 1 89 ? 13.116 -2.799 -10.420 1.00 93.81 89 ASP A C 1
ATOM 671 O O . ASP A 1 89 ? 13.732 -1.727 -10.368 1.00 93.81 89 ASP A O 1
ATOM 675 N N . TYR A 1 90 ? 12.325 -3.110 -11.452 1.00 96.00 90 TYR A N 1
ATOM 676 C CA . TYR A 1 90 ? 12.175 -2.253 -12.628 1.00 96.00 90 TYR A CA 1
ATOM 677 C C . TYR A 1 90 ? 11.593 -0.880 -12.292 1.00 96.00 90 TYR A C 1
ATOM 679 O O . TYR A 1 90 ? 12.007 0.106 -12.904 1.00 96.00 90 TYR A O 1
ATOM 687 N N . ALA A 1 91 ? 10.644 -0.787 -11.353 1.00 96.19 91 ALA A N 1
ATOM 688 C CA . ALA A 1 91 ? 10.044 0.500 -11.011 1.00 96.19 91 ALA A CA 1
ATOM 689 C C . ALA A 1 91 ? 11.057 1.407 -10.309 1.00 96.19 91 ALA A C 1
ATOM 691 O O . ALA A 1 91 ? 11.144 2.589 -10.643 1.00 96.19 91 ALA A O 1
ATOM 692 N N . GLN A 1 92 ? 11.859 0.858 -9.394 1.00 95.38 92 GLN A N 1
ATOM 693 C CA . GLN A 1 92 ? 12.924 1.597 -8.715 1.00 95.38 92 GLN A CA 1
ATOM 694 C C . GLN A 1 92 ? 13.993 2.096 -9.692 1.00 95.38 92 GLN A C 1
ATOM 696 O O . GLN A 1 92 ? 14.342 3.277 -9.662 1.00 95.38 92 GLN A O 1
ATOM 701 N N . LYS A 1 93 ? 14.478 1.240 -10.600 1.00 96.25 93 LYS A N 1
ATOM 702 C CA . LYS A 1 93 ? 15.483 1.632 -11.606 1.00 96.25 93 LYS A CA 1
ATOM 703 C C . LYS A 1 93 ? 14.952 2.676 -12.584 1.00 96.25 93 LYS A C 1
ATOM 705 O O . LYS A 1 93 ? 15.652 3.643 -12.883 1.00 96.25 93 LYS A O 1
ATOM 710 N N . ALA A 1 94 ? 13.709 2.520 -13.040 1.00 96.62 94 ALA A N 1
ATOM 711 C CA . ALA A 1 94 ? 13.053 3.513 -13.884 1.00 96.62 94 ALA A CA 1
ATOM 712 C C . ALA A 1 94 ? 12.929 4.861 -13.167 1.00 96.62 94 ALA A C 1
ATOM 714 O O . ALA A 1 94 ? 13.267 5.897 -13.736 1.00 96.62 94 ALA A O 1
ATOM 715 N N . LEU A 1 95 ? 12.484 4.854 -11.907 1.00 95.81 95 LEU A N 1
ATOM 716 C CA . LEU A 1 95 ? 12.333 6.070 -11.115 1.00 95.81 95 LEU A CA 1
ATOM 717 C C . LEU A 1 95 ? 13.674 6.783 -10.909 1.00 95.81 95 LEU A C 1
ATOM 719 O O . LEU A 1 95 ? 13.739 8.000 -11.085 1.00 95.81 95 LEU A O 1
ATOM 723 N N . ALA A 1 96 ? 14.738 6.043 -10.585 1.00 94.75 96 ALA A N 1
ATOM 724 C CA . ALA A 1 96 ? 16.084 6.595 -10.443 1.00 94.75 96 ALA A CA 1
ATOM 725 C C . ALA A 1 96 ? 16.547 7.268 -11.744 1.00 94.75 96 ALA A C 1
ATOM 727 O O . ALA A 1 96 ? 16.911 8.442 -11.741 1.00 94.75 96 ALA A O 1
ATOM 728 N N . ARG A 1 97 ? 16.411 6.575 -12.880 1.00 94.06 97 ARG A N 1
ATOM 729 C CA . ARG A 1 97 ? 16.812 7.104 -14.188 1.00 94.06 97 ARG A CA 1
ATOM 730 C C . ARG A 1 97 ? 16.013 8.338 -14.611 1.00 94.06 97 ARG A C 1
ATOM 732 O O . ARG A 1 97 ? 16.583 9.267 -15.184 1.00 94.06 97 ARG A O 1
ATOM 739 N N . LEU A 1 98 ? 14.706 8.357 -14.341 1.00 94.06 98 LEU A N 1
ATOM 740 C CA . LEU A 1 98 ? 13.834 9.508 -14.591 1.00 94.06 98 LEU A CA 1
ATOM 741 C C . LEU A 1 98 ? 14.190 10.692 -13.684 1.00 94.06 98 LEU A C 1
ATOM 743 O O . LEU A 1 98 ? 14.216 11.834 -14.139 1.00 94.06 98 LEU A O 1
ATOM 747 N N . THR A 1 99 ? 14.503 10.424 -12.417 1.00 94.06 99 THR A N 1
ATOM 748 C CA . THR A 1 99 ? 14.965 11.440 -11.463 1.00 94.06 99 THR A CA 1
ATOM 749 C C . THR A 1 99 ? 16.260 12.073 -11.959 1.00 94.06 99 THR A C 1
ATOM 751 O O . THR A 1 99 ? 16.347 13.293 -12.061 1.00 94.06 99 THR A O 1
ATOM 754 N N . GLU A 1 100 ? 17.224 11.260 -12.389 1.00 92.62 100 GLU A N 1
ATOM 755 C CA . GLU A 1 100 ? 18.472 11.754 -12.972 1.00 92.62 100 GLU A CA 1
ATOM 756 C C . GLU A 1 100 ? 18.241 12.584 -14.249 1.00 92.62 100 GLU A C 1
ATOM 758 O O . GLU A 1 100 ? 18.861 13.623 -14.486 1.00 92.62 100 GLU A O 1
ATOM 763 N N . GLN A 1 101 ? 17.315 12.146 -15.100 1.00 89.81 101 GLN A N 1
ATOM 764 C CA . GLN A 1 101 ? 17.055 12.820 -16.368 1.00 89.81 101 GLN A CA 1
ATOM 765 C C . GLN A 1 101 ? 16.402 14.193 -16.194 1.00 89.81 101 GLN A C 1
ATOM 767 O O . GLN A 1 101 ? 16.712 15.119 -16.942 1.00 89.81 101 GLN A O 1
ATOM 772 N N . TYR A 1 102 ? 15.468 14.314 -15.251 1.00 88.81 102 TYR A N 1
ATOM 773 C CA . TYR A 1 102 ? 14.574 15.470 -15.172 1.00 88.81 102 TYR A CA 1
ATOM 774 C C . TYR A 1 102 ? 14.801 16.355 -13.946 1.00 88.81 102 TYR A C 1
ATOM 776 O O . TYR A 1 102 ? 14.392 17.518 -13.969 1.00 88.81 102 TYR A O 1
ATOM 784 N N . LEU A 1 103 ? 15.439 15.843 -12.889 1.00 85.25 103 LEU A N 1
ATOM 785 C CA . LEU A 1 103 ? 15.603 16.561 -11.624 1.00 85.25 103 LEU A CA 1
ATOM 786 C C . LEU A 1 103 ? 17.052 16.997 -11.354 1.00 85.25 103 LEU A C 1
ATOM 788 O O . LEU A 1 103 ? 17.229 18.084 -10.818 1.00 85.25 103 LEU A O 1
ATOM 792 N N . SER A 1 104 ? 18.085 16.279 -11.813 1.00 71.38 104 SER A N 1
ATOM 793 C CA . SER A 1 104 ? 19.495 16.713 -11.635 1.00 71.38 104 SER A CA 1
ATOM 794 C C . SER A 1 104 ? 19.975 17.820 -12.584 1.00 71.38 104 SER A C 1
ATOM 796 O O . SER A 1 104 ? 21.073 18.340 -12.420 1.00 71.38 104 SER A O 1
ATOM 798 N N . GLY A 1 105 ? 19.170 18.221 -13.573 1.00 59.12 105 GLY A N 1
ATOM 799 C CA . GLY A 1 105 ? 19.501 19.316 -14.497 1.00 59.12 105 GLY A CA 1
ATOM 800 C C . GLY A 1 105 ? 19.052 20.713 -14.046 1.00 59.12 105 GLY A C 1
ATOM 801 O O . GLY A 1 105 ? 19.276 21.676 -14.778 1.00 59.12 105 GLY A O 1
ATOM 802 N N . ARG A 1 106 ? 18.379 20.849 -12.892 1.00 54.84 106 ARG A N 1
ATOM 803 C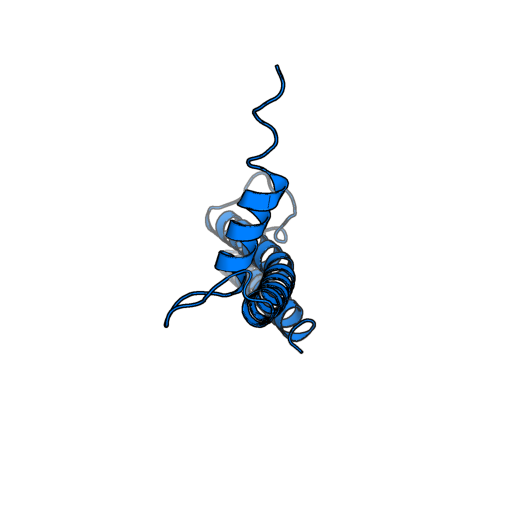 CA . ARG A 1 106 ? 17.793 22.127 -12.440 1.00 54.84 106 ARG A CA 1
ATOM 804 C C . ARG A 1 106 ? 18.693 22.986 -11.545 1.00 54.84 106 ARG A C 1
ATOM 806 O O . ARG A 1 106 ? 18.329 24.133 -11.315 1.00 54.84 106 ARG A O 1
ATOM 813 N N . ASP A 1 107 ? 19.865 22.501 -11.136 1.00 55.09 107 ASP A N 1
ATOM 814 C CA . ASP A 1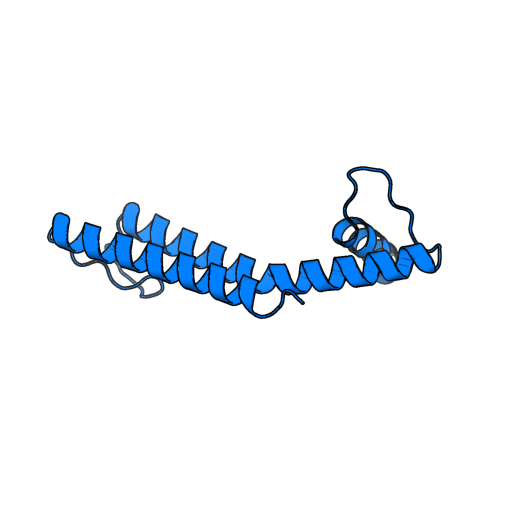 107 ? 20.779 23.257 -10.260 1.00 55.09 107 ASP A CA 1
ATOM 815 C C . ASP A 1 107 ? 21.845 24.095 -10.995 1.00 55.09 107 ASP A C 1
ATOM 817 O O . ASP A 1 107 ? 22.536 24.887 -10.366 1.00 55.09 107 ASP A O 1
ATOM 821 N N . ASN A 1 108 ? 21.957 24.015 -12.328 1.00 48.66 108 ASN A N 1
ATOM 822 C CA . ASN A 1 108 ? 22.988 24.741 -13.092 1.00 48.66 108 ASN A CA 1
ATOM 823 C C . ASN A 1 108 ? 22.419 25.836 -14.011 1.00 48.66 108 ASN A C 1
ATOM 825 O O . ASN A 1 108 ? 22.654 25.818 -15.218 1.00 48.66 108 ASN A O 1
ATOM 829 N N . LYS A 1 109 ? 21.683 26.802 -13.448 1.00 47.78 109 LYS A N 1
ATOM 830 C CA . LYS A 1 109 ? 21.532 28.160 -14.014 1.00 47.78 109 LYS A CA 1
ATOM 831 C C . LYS A 1 109 ? 21.297 29.173 -12.883 1.00 47.78 109 LYS A C 1
ATOM 833 O O . LYS A 1 109 ? 20.151 29.494 -12.574 1.00 47.78 109 LYS A O 1
ATOM 838 N N . GLN A 1 110 ? 22.385 29.671 -12.300 1.00 43.34 110 GLN A N 1
ATOM 839 C CA . GLN A 1 110 ? 22.463 31.002 -11.688 1.00 43.34 110 GLN A CA 1
ATOM 840 C C . GLN A 1 110 ? 23.594 31.772 -12.360 1.00 43.34 110 GLN A C 1
ATOM 842 O O . GLN A 1 110 ? 24.631 31.131 -12.644 1.00 43.34 110 GLN A O 1
#

Secondary structure (DSSP, 8-state):
--HHHHHHHHHHHHHHHHHHHHHHHHHHT---PPTTS--TT--HHHHHHHHHHHHHHHHHHHHHHHHHHHHHHHHHHHTTS----TT--HHHHHHHHHHHHHTTTSSS--

Sequence (110 aa):
MNGPCANEAANDIISLLKLCQQLQSEKDGRERPAPGTYSRDEDAFADRIRTACGHAQQLRRLLPVMTTLSAIGAGMERRGEISLLPGEDYAQKALARLTEQYLSGRDNKQ